Protein AF-A0A7Y5EAU1-F1 (afdb_monomer_lite)

Foldseek 3Di:
DKDWDWDADPVVRDIDTDIDPDDPVVVVVVVVVVPD

Sequence (36 aa):
MAHTYILFSKQSDKYYIGSTRDLPEERLRRHLSDYK

pLDDT: mean 87.34, std 10.16, range [45.88, 94.81]

Structure (mmCIF, N/CA/C/O backbone):
data_AF-A0A7Y5EAU1-F1
#
_entry.id   AF-A0A7Y5EAU1-F1
#
loop_
_atom_site.group_PDB
_atom_site.id
_atom_site.type_symbol
_atom_site.label_atom_id
_atom_site.label_alt_id
_atom_site.label_comp_id
_atom_site.label_asym_id
_atom_site.label_entity_id
_atom_site.label_seq_id
_atom_site.pdbx_PDB_ins_code
_atom_site.Cartn_x
_atom_site.Cartn_y
_atom_site.Cartn_z
_atom_site.occupancy
_atom_site.B_iso_or_equiv
_atom_site.auth_seq_id
_atom_site.auth_comp_id
_atom_site.auth_asym_id
_atom_site.auth_atom_id
_atom_site.pdbx_PDB_model_num
ATOM 1 N N . MET A 1 1 ? 4.425 -7.061 -13.470 1.00 79.56 1 MET A N 1
ATOM 2 C CA . MET A 1 1 ? 2.982 -7.370 -13.331 1.00 79.56 1 MET A CA 1
ATOM 3 C C . MET A 1 1 ? 2.333 -6.178 -12.639 1.00 79.56 1 MET A C 1
ATOM 5 O O . MET A 1 1 ? 3.028 -5.524 -11.877 1.00 79.56 1 MET A O 1
ATOM 9 N N . ALA A 1 2 ? 1.086 -5.819 -12.941 1.00 87.25 2 ALA A N 1
ATOM 10 C CA . ALA A 1 2 ? 0.421 -4.726 -12.226 1.00 87.25 2 ALA A CA 1
ATOM 11 C C . ALA A 1 2 ? -0.360 -5.301 -11.038 1.00 87.25 2 ALA A C 1
ATOM 13 O O . ALA A 1 2 ? -1.151 -6.224 -11.220 1.00 87.25 2 ALA A O 1
ATOM 14 N N . HIS A 1 3 ? -0.128 -4.766 -9.842 1.00 91.19 3 HIS A N 1
ATOM 15 C CA . HIS A 1 3 ? -0.806 -5.158 -8.611 1.00 91.19 3 HIS A CA 1
ATOM 16 C C . HIS A 1 3 ? -1.737 -4.036 -8.155 1.00 91.19 3 HIS A C 1
ATOM 18 O O . HIS A 1 3 ? -1.307 -2.889 -8.032 1.00 91.19 3 HIS A O 1
ATOM 24 N N . THR A 1 4 ? -2.992 -4.371 -7.865 1.00 93.94 4 THR A N 1
ATOM 25 C CA . THR A 1 4 ? -3.948 -3.476 -7.199 1.00 93.94 4 THR A CA 1
ATOM 26 C C . THR A 1 4 ? -4.055 -3.888 -5.738 1.00 93.94 4 THR A C 1
ATOM 28 O O . THR A 1 4 ? -4.157 -5.078 -5.444 1.00 93.94 4 THR A O 1
ATOM 31 N N . TYR A 1 5 ? -4.009 -2.924 -4.821 1.00 91.06 5 TYR A N 1
ATOM 32 C CA . TYR A 1 5 ? -3.965 -3.186 -3.385 1.00 91.06 5 TYR A CA 1
ATOM 33 C C . TYR A 1 5 ? -4.790 -2.169 -2.588 1.00 91.06 5 TYR A C 1
ATOM 35 O O . TYR A 1 5 ? -5.048 -1.050 -3.041 1.00 91.06 5 TYR A O 1
ATOM 43 N N . ILE A 1 6 ? -5.175 -2.5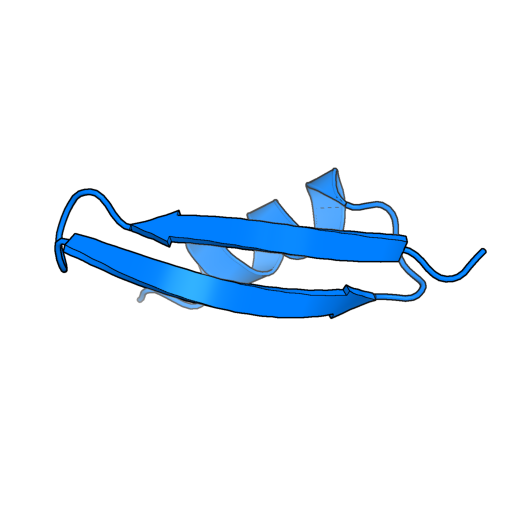68 -1.373 1.00 94.00 6 ILE A N 1
ATOM 44 C CA . ILE A 1 6 ? -5.870 -1.730 -0.392 1.00 94.00 6 ILE A CA 1
ATOM 45 C C . ILE A 1 6 ? -5.013 -1.682 0.874 1.00 94.00 6 ILE A C 1
ATOM 47 O O . ILE A 1 6 ? -4.617 -2.725 1.391 1.00 94.00 6 ILE A O 1
ATOM 51 N N . LEU A 1 7 ? -4.729 -0.480 1.371 1.00 92.00 7 LEU A N 1
ATOM 52 C CA . LEU A 1 7 ? -4.067 -0.255 2.656 1.00 92.00 7 LEU A CA 1
ATOM 53 C C . LEU A 1 7 ? -5.071 0.308 3.655 1.00 92.00 7 LEU A C 1
ATOM 55 O O . LEU A 1 7 ? -5.803 1.242 3.334 1.00 92.00 7 LEU A O 1
ATOM 59 N N . PHE A 1 8 ? -5.071 -0.227 4.873 1.00 93.38 8 PHE A N 1
ATOM 60 C CA . PHE A 1 8 ? -5.827 0.324 5.992 1.00 93.38 8 PHE A CA 1
ATOM 61 C C . PHE A 1 8 ? -4.883 1.042 6.960 1.00 93.38 8 PHE A C 1
ATOM 63 O O . PHE A 1 8 ? -3.929 0.447 7.466 1.00 93.38 8 PHE A O 1
ATOM 70 N N . SER A 1 9 ? -5.155 2.319 7.231 1.00 90.19 9 SER A N 1
ATOM 71 C CA . SER A 1 9 ? -4.438 3.096 8.240 1.00 90.19 9 SER A CA 1
ATOM 72 C C . SER A 1 9 ? -5.169 3.017 9.574 1.00 90.19 9 SER A C 1
ATOM 74 O O . SER A 1 9 ? -6.227 3.619 9.734 1.00 90.19 9 SER A O 1
ATOM 76 N N . LYS A 1 10 ? -4.564 2.342 10.559 1.00 90.44 10 LYS A N 1
ATOM 77 C CA . LYS A 1 10 ? -5.094 2.286 11.933 1.00 90.44 10 LYS A CA 1
ATOM 78 C C . LYS A 1 10 ? -5.145 3.657 12.612 1.00 90.44 10 LYS A C 1
ATOM 80 O O . LYS A 1 10 ? -5.994 3.874 13.462 1.00 90.44 10 LYS A O 1
ATOM 85 N N . GLN A 1 11 ? -4.228 4.564 12.268 1.00 90.62 11 GLN A N 1
ATOM 86 C CA . GLN A 1 11 ? -4.145 5.883 12.903 1.00 90.62 11 GLN A CA 1
ATOM 87 C C . GLN A 1 11 ? -5.240 6.828 12.403 1.00 90.62 11 GLN A C 1
ATOM 89 O 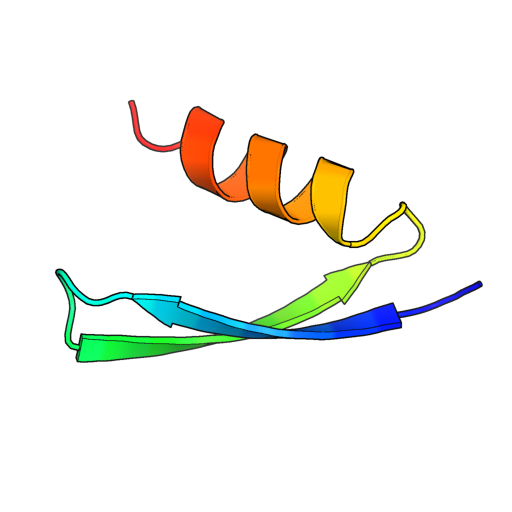O . GLN A 1 11 ? -5.808 7.575 13.191 1.00 90.62 11 GLN A O 1
ATOM 94 N N . SER A 1 12 ? -5.525 6.805 11.099 1.00 91.50 12 SER A N 1
ATOM 95 C CA . SER A 1 12 ? -6.533 7.684 10.500 1.00 91.50 12 SER A CA 1
ATOM 96 C C . SER A 1 12 ? -7.903 7.017 10.340 1.00 91.50 12 SER A C 1
ATOM 98 O O . SER A 1 12 ? -8.825 7.712 9.920 1.00 91.50 12 SER A O 1
ATOM 100 N N . ASP A 1 13 ? -8.017 5.712 10.604 1.00 94.50 13 ASP A N 1
ATOM 101 C CA . ASP A 1 13 ? -9.198 4.879 10.331 1.00 94.50 13 ASP A CA 1
ATOM 102 C C . ASP A 1 13 ? -9.714 5.033 8.887 1.00 94.50 13 ASP A C 1
ATOM 104 O O . ASP A 1 13 ? -10.891 5.255 8.610 1.00 94.50 13 ASP A O 1
ATOM 108 N N . LYS A 1 14 ? -8.779 5.006 7.930 1.00 94.44 14 LYS A N 1
ATOM 109 C CA . LYS A 1 14 ? -9.056 5.240 6.505 1.00 94.44 14 LYS A CA 1
ATOM 110 C C . LYS A 1 14 ? -8.430 4.173 5.628 1.00 94.44 14 LYS A C 1
ATOM 112 O O . LYS A 1 14 ? -7.374 3.620 5.945 1.00 94.44 14 LYS A O 1
ATOM 117 N N . TYR A 1 15 ? -9.063 3.962 4.481 1.00 94.81 15 TYR A N 1
ATOM 118 C CA . TYR A 1 15 ? -8.576 3.087 3.425 1.00 94.81 15 TYR A CA 1
ATOM 119 C C . TYR A 1 15 ? -7.923 3.901 2.309 1.00 94.81 15 TYR A C 1
ATOM 121 O O . TYR A 1 15 ? -8.422 4.954 1.913 1.00 94.81 15 TYR A O 1
ATOM 129 N N . TYR A 1 16 ? -6.820 3.384 1.779 1.00 92.19 16 TYR A N 1
ATOM 130 C CA . TYR A 1 16 ? -6.161 3.878 0.578 1.00 92.19 16 TYR A CA 1
ATOM 131 C C . TYR A 1 16 ? -6.149 2.772 -0.473 1.00 92.19 16 TYR A C 1
ATOM 133 O O . TYR A 1 16 ? -5.691 1.662 -0.202 1.00 92.19 16 TYR A O 1
ATOM 141 N N . ILE A 1 17 ? -6.637 3.077 -1.674 1.00 94.44 17 ILE A N 1
ATOM 142 C CA . ILE A 1 17 ? -6.647 2.151 -2.807 1.00 94.44 17 ILE A CA 1
ATOM 143 C C . ILE A 1 17 ? -5.599 2.631 -3.802 1.00 94.44 17 ILE A C 1
ATOM 145 O O . ILE A 1 17 ? -5.602 3.794 -4.207 1.00 94.44 17 ILE A O 1
ATOM 149 N N . GLY A 1 18 ? -4.696 1.736 -4.187 1.00 92.19 18 GLY A N 1
ATOM 150 C CA . GLY A 1 18 ? -3.606 2.054 -5.095 1.00 92.19 18 GLY A CA 1
ATOM 151 C C . GLY A 1 18 ? -3.314 0.921 -6.063 1.00 92.19 18 GLY A C 1
ATOM 152 O O . GLY A 1 18 ? -3.769 -0.212 -5.902 1.00 92.19 18 GLY A O 1
ATOM 153 N N . SER A 1 19 ? -2.518 1.242 -7.075 1.00 94.12 19 SER A N 1
ATOM 154 C CA . SER A 1 19 ? -1.912 0.247 -7.950 1.00 94.12 19 SER A CA 1
ATOM 155 C C . SER A 1 19 ? -0.411 0.490 -8.054 1.00 94.12 19 SER A C 1
ATOM 157 O O . SER A 1 19 ? 0.068 1.609 -7.862 1.00 94.12 19 SER A O 1
ATOM 159 N N . THR A 1 20 ? 0.345 -0.573 -8.299 1.00 93.06 20 THR A N 1
ATOM 160 C CA . THR A 1 20 ? 1.798 -0.524 -8.469 1.00 93.06 20 THR A CA 1
ATOM 161 C C . THR A 1 20 ? 2.251 -1.524 -9.526 1.00 93.06 20 THR A C 1
ATOM 163 O O . THR A 1 20 ? 1.578 -2.522 -9.787 1.00 93.06 20 THR A O 1
ATOM 166 N N . ARG A 1 21 ? 3.393 -1.242 -10.155 1.00 93.75 21 ARG A N 1
ATOM 167 C CA . ARG A 1 21 ? 4.119 -2.198 -11.009 1.00 93.75 21 ARG A CA 1
ATOM 168 C C . ARG A 1 21 ? 5.291 -2.864 -10.280 1.00 93.75 21 ARG A C 1
ATOM 170 O O . ARG A 1 21 ? 5.812 -3.853 -10.789 1.00 93.75 21 ARG A O 1
ATOM 177 N N . ASP A 1 22 ? 5.658 -2.323 -9.121 1.00 89.06 22 ASP A N 1
ATOM 178 C CA . ASP A 1 22 ? 6.649 -2.879 -8.199 1.00 89.06 22 ASP A CA 1
ATOM 179 C C . ASP A 1 22 ? 6.021 -4.000 -7.354 1.00 89.06 22 ASP A C 1
ATOM 181 O O . ASP A 1 22 ? 4.799 -4.191 -7.357 1.00 89.06 22 ASP A O 1
ATOM 185 N N . LEU A 1 23 ? 6.846 -4.705 -6.578 1.00 87.94 23 LEU A N 1
ATOM 186 C CA . LEU A 1 23 ? 6.348 -5.651 -5.583 1.00 87.94 23 LEU A CA 1
ATOM 187 C C . LEU A 1 23 ? 5.528 -4.907 -4.504 1.00 87.94 23 LEU A C 1
ATOM 189 O O . LEU A 1 23 ? 5.936 -3.823 -4.061 1.00 87.94 23 LEU A O 1
ATOM 193 N N . PRO A 1 24 ? 4.369 -5.442 -4.068 1.00 85.50 24 PRO A N 1
ATOM 194 C CA . PRO A 1 24 ? 3.530 -4.806 -3.049 1.00 85.50 24 PRO A CA 1
ATOM 195 C C . PRO A 1 24 ? 4.288 -4.423 -1.769 1.00 85.50 24 PRO A C 1
ATOM 197 O O . PRO A 1 24 ? 4.026 -3.368 -1.189 1.00 85.50 24 PRO A O 1
ATOM 200 N N . GLU A 1 25 ? 5.263 -5.233 -1.360 1.00 87.31 25 GLU A N 1
ATOM 201 C CA . GLU A 1 25 ? 6.098 -5.032 -0.175 1.00 87.31 25 GLU A CA 1
ATOM 202 C C . GLU A 1 25 ? 6.985 -3.786 -0.303 1.00 87.31 25 GLU A C 1
ATOM 204 O O . GLU A 1 25 ? 7.079 -2.980 0.626 1.00 87.31 25 GLU A O 1
ATOM 209 N N . GLU A 1 26 ? 7.600 -3.575 -1.470 1.00 88.38 26 GLU A N 1
ATOM 210 C CA . GLU A 1 26 ? 8.421 -2.390 -1.735 1.00 88.38 26 GLU A CA 1
ATOM 211 C C . GLU A 1 26 ? 7.571 -1.120 -1.745 1.00 88.38 26 GLU A C 1
ATOM 213 O O . GLU A 1 26 ? 7.968 -0.085 -1.194 1.00 88.38 26 GLU A O 1
ATOM 218 N N . ARG A 1 27 ? 6.367 -1.203 -2.326 1.00 89.50 27 ARG A N 1
ATOM 219 C CA . ARG A 1 27 ? 5.416 -0.090 -2.340 1.00 89.50 27 ARG A CA 1
ATOM 220 C C . ARG A 1 27 ? 4.932 0.251 -0.933 1.00 89.50 27 ARG A C 1
ATOM 222 O O . ARG A 1 27 ? 4.879 1.436 -0.599 1.00 89.50 27 ARG A O 1
ATOM 229 N N . LEU A 1 28 ? 4.629 -0.758 -0.114 1.00 87.56 28 LEU A N 1
ATOM 230 C CA . LEU A 1 28 ? 4.265 -0.578 1.291 1.00 87.56 28 LEU A CA 1
ATOM 231 C C . LEU A 1 28 ? 5.402 0.096 2.067 1.00 87.56 28 LEU A C 1
ATOM 233 O O . LEU A 1 28 ? 5.160 1.072 2.775 1.00 87.56 28 LEU A O 1
ATOM 237 N N . ARG A 1 29 ? 6.650 -0.354 1.876 1.00 89.56 29 ARG A N 1
ATOM 238 C CA . ARG A 1 29 ? 7.822 0.253 2.523 1.00 89.56 29 ARG A CA 1
ATOM 239 C C . ARG A 1 29 ? 7.960 1.733 2.174 1.00 89.56 29 ARG A C 1
ATOM 241 O O . ARG A 1 29 ? 8.170 2.535 3.079 1.00 89.56 29 ARG A O 1
ATOM 248 N N . ARG A 1 30 ? 7.820 2.108 0.896 1.00 86.56 30 ARG A N 1
ATOM 249 C CA . ARG A 1 30 ? 7.851 3.521 0.463 1.00 86.56 30 ARG A CA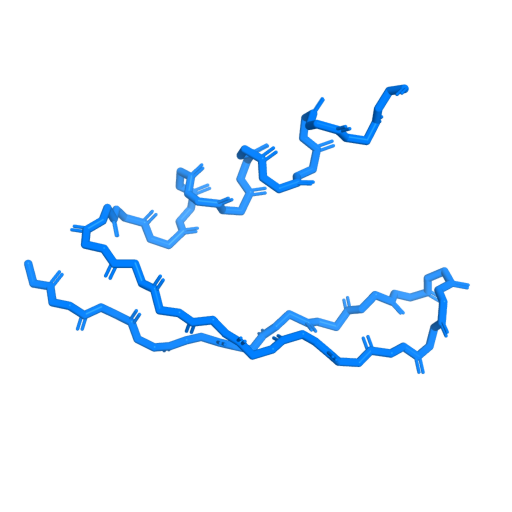 1
ATOM 250 C C . ARG A 1 30 ? 6.728 4.331 1.114 1.00 86.56 30 ARG A C 1
ATOM 252 O O . ARG A 1 30 ? 7.001 5.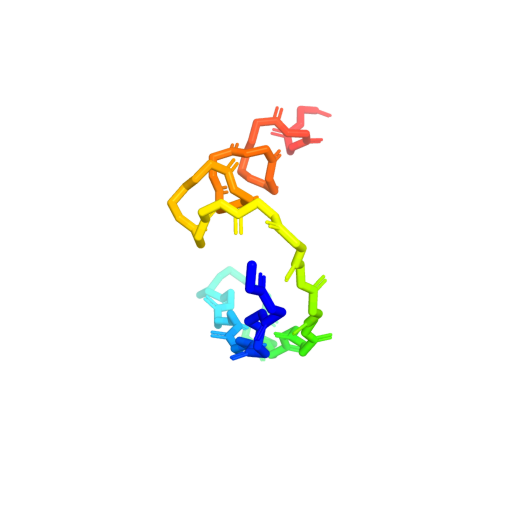372 1.692 1.00 86.56 30 ARG A O 1
ATOM 259 N N . HIS A 1 31 ? 5.500 3.805 1.108 1.00 84.56 31 HIS A N 1
ATOM 260 C CA . HIS A 1 31 ? 4.343 4.473 1.715 1.00 84.56 31 HIS A CA 1
ATOM 261 C C . HIS A 1 31 ? 4.530 4.758 3.215 1.00 84.56 31 HIS A C 1
ATOM 263 O O . HIS A 1 31 ? 4.099 5.798 3.696 1.00 84.56 31 HIS A O 1
ATOM 269 N N . LEU A 1 32 ? 5.195 3.855 3.944 1.00 85.12 32 LEU A N 1
ATOM 270 C CA . LEU A 1 32 ? 5.506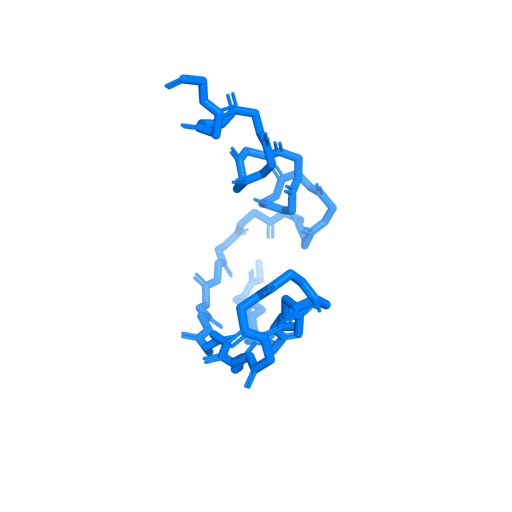 4.035 5.366 1.00 85.12 32 LEU A CA 1
ATOM 271 C C . LEU A 1 32 ? 6.744 4.914 5.615 1.00 85.12 32 LEU A C 1
ATOM 273 O O . LEU A 1 32 ? 6.826 5.550 6.659 1.00 85.12 32 LEU A O 1
ATOM 277 N N . SER A 1 33 ? 7.706 4.945 4.686 1.00 84.62 33 SER A N 1
ATOM 278 C CA . SER A 1 33 ? 8.958 5.712 4.830 1.00 84.62 33 SER A CA 1
ATOM 279 C C . SER A 1 33 ? 8.786 7.201 4.523 1.00 84.62 33 SER A C 1
ATOM 281 O O . SER A 1 33 ? 9.509 8.017 5.088 1.00 84.62 33 SER A O 1
ATOM 283 N N . ASP A 1 34 ? 7.833 7.546 3.652 1.00 65.25 34 ASP A N 1
ATOM 284 C CA . ASP A 1 34 ? 7.490 8.935 3.317 1.00 65.25 34 ASP A CA 1
ATOM 285 C C . ASP A 1 34 ? 6.662 9.621 4.422 1.00 65.25 34 ASP A C 1
ATOM 287 O O . ASP A 1 34 ? 6.424 10.824 4.359 1.00 65.25 34 ASP A O 1
ATOM 291 N N . TYR A 1 35 ? 6.241 8.878 5.456 1.00 58.81 35 TYR A N 1
ATOM 292 C CA . TYR A 1 35 ? 5.657 9.442 6.673 1.00 58.81 35 TYR A CA 1
ATOM 293 C C . TYR A 1 35 ? 6.784 9.937 7.599 1.00 58.81 35 TYR A C 1
ATOM 295 O O . TYR A 1 35 ? 7.126 9.290 8.592 1.00 58.81 35 TYR A O 1
ATOM 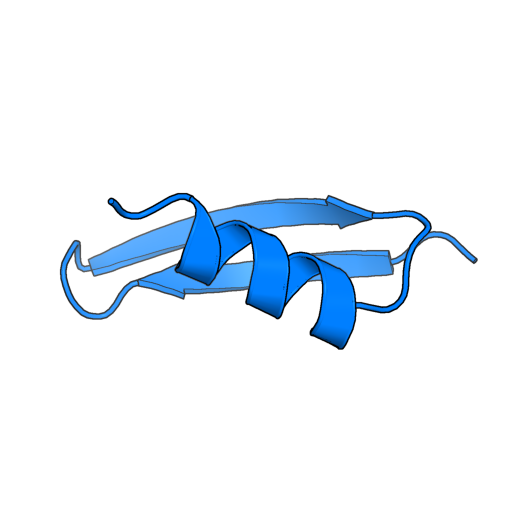303 N N . LYS A 1 36 ? 7.404 11.062 7.232 1.00 45.88 36 LYS A N 1
ATOM 304 C CA . LYS A 1 36 ? 8.372 11.801 8.051 1.00 45.88 36 LYS A CA 1
ATOM 305 C C . LYS A 1 36 ? 7.961 13.258 8.192 1.00 45.88 36 LYS A C 1
ATOM 307 O O . LYS A 1 36 ? 7.495 13.828 7.183 1.00 45.88 36 LYS A O 1
#

Radius of gyration: 10.22 Å; chains: 1; bounding box: 18×19×26 Å

Secondary structure (DSSP, 8-state):
--EEEEEEETTTTEEEEEEESS-HHHHHHHHHHS--